Protein AF-A0A8T3LSP8-F1 (afdb_monomer_lite)

Secondary structure (DSSP, 8-state):
-EE-HHHHHHHHHHHHHHHHHTTPEESS----EE-TTS-EEEEEEEEPP--SSSS-EEEEEEEEEEEETTEEEEEEEEEEEEETTTTEEEEEEE--HHHHHHHHS-SEEEEEESSTT--SSS-EE-PPP-SHHHHHHHHHHHHHSS---GGGSPB--

pLDDT: mean 91.38, std 9.97, range [55.75, 98.56]

Radius of gyration: 15.94 Å; chains: 1; bounding box: 37×33×42 Å

Structure (mmCIF, N/CA/C/O backbone):
data_AF-A0A8T3LSP8-F1
#
_entry.id   AF-A0A8T3LSP8-F1
#
loop_
_atom_site.group_PDB
_atom_site.id
_atom_site.type_symbol
_atom_site.label_atom_id
_atom_site.label_alt_id
_atom_site.label_comp_id
_atom_site.label_asym_id
_atom_site.label_entity_id
_atom_site.label_seq_id
_atom_site.pdbx_PDB_ins_code
_atom_site.Cartn_x
_atom_site.Cartn_y
_atom_site.Cartn_z
_atom_site.occupancy
_atom_site.B_iso_or_equiv
_atom_site.auth_seq_id
_atom_site.auth_comp_id
_atom_site.auth_asym_id
_atom_site.auth_atom_id
_atom_site.pdbx_PDB_model_num
ATOM 1 N N . MET A 1 1 ? -4.747 -8.031 12.193 1.00 79.44 1 MET A N 1
ATOM 2 C CA . MET A 1 1 ? -4.148 -7.202 13.269 1.00 79.44 1 MET A CA 1
ATOM 3 C C . MET A 1 1 ? -5.227 -6.272 13.793 1.00 79.44 1 MET A C 1
ATOM 5 O O . MET A 1 1 ? -5.989 -5.777 12.973 1.00 79.44 1 MET A O 1
ATOM 9 N N . ARG A 1 2 ? -5.295 -6.034 15.108 1.00 92.38 2 ARG A N 1
ATOM 10 C CA . ARG A 1 2 ? -6.180 -5.013 15.687 1.00 92.38 2 ARG A CA 1
ATOM 11 C C . ARG A 1 2 ? -5.380 -3.844 16.234 1.00 92.38 2 ARG A C 1
ATOM 13 O O . ARG A 1 2 ? -4.278 -4.046 16.744 1.00 92.38 2 ARG A O 1
ATOM 20 N N . ALA A 1 3 ? -5.925 -2.641 16.109 1.00 96.38 3 ALA A N 1
ATOM 21 C CA . ALA A 1 3 ? -5.275 -1.420 16.556 1.00 96.38 3 ALA A CA 1
ATOM 22 C C . ALA A 1 3 ? -6.293 -0.382 17.035 1.00 96.38 3 ALA A C 1
ATOM 24 O O . ALA A 1 3 ? -7.386 -0.240 16.497 1.00 96.38 3 ALA A O 1
ATOM 25 N N . THR A 1 4 ? -5.914 0.397 18.037 1.00 97.56 4 THR A N 1
ATOM 26 C CA . THR A 1 4 ? -6.613 1.629 18.414 1.00 97.56 4 THR A CA 1
ATOM 27 C C . THR A 1 4 ? -6.297 2.747 17.419 1.00 97.56 4 THR A C 1
ATOM 29 O O . THR A 1 4 ? -5.237 2.755 16.791 1.00 97.56 4 THR A O 1
ATOM 32 N N . GLN A 1 5 ? -7.147 3.776 17.347 1.00 96.69 5 GLN A N 1
ATOM 33 C CA . GLN A 1 5 ? -6.878 4.955 16.511 1.00 96.69 5 GLN A CA 1
ATOM 34 C C . GLN A 1 5 ? -5.524 5.618 16.834 1.00 96.69 5 GLN A C 1
ATOM 36 O O . GLN A 1 5 ? -4.836 6.098 15.938 1.00 96.69 5 GLN A O 1
ATOM 41 N N . ALA A 1 6 ? -5.107 5.636 18.105 1.00 97.12 6 ALA A N 1
ATOM 42 C CA . ALA A 1 6 ? -3.813 6.196 18.498 1.00 97.12 6 ALA A CA 1
ATOM 43 C C . ALA A 1 6 ? -2.627 5.361 17.986 1.00 97.12 6 ALA A C 1
ATOM 45 O O . ALA A 1 6 ? -1.594 5.927 17.634 1.00 97.12 6 ALA A O 1
ATOM 46 N N . GLN A 1 7 ? -2.763 4.031 17.944 1.00 97.88 7 GLN A N 1
ATOM 47 C CA . GLN A 1 7 ? -1.767 3.153 17.324 1.00 97.88 7 GLN A CA 1
ATOM 48 C C . GLN A 1 7 ? -1.717 3.366 15.811 1.00 97.88 7 GLN A C 1
ATOM 50 O O . GLN A 1 7 ? -0.621 3.503 15.283 1.00 97.88 7 GLN A O 1
ATOM 55 N N . LEU A 1 8 ? -2.869 3.490 15.145 1.00 97.88 8 LEU A N 1
ATOM 56 C CA . LEU A 1 8 ? -2.926 3.753 13.704 1.00 97.88 8 LEU A CA 1
ATOM 57 C C . LEU A 1 8 ? -2.287 5.094 13.329 1.00 97.88 8 LEU A C 1
ATOM 59 O O . LEU A 1 8 ? -1.509 5.153 12.390 1.00 97.88 8 LEU A O 1
ATOM 63 N N . LYS A 1 9 ? -2.520 6.165 14.098 1.00 97.75 9 LYS A N 1
ATOM 64 C CA . LYS A 1 9 ? -1.853 7.456 13.847 1.00 97.75 9 LYS A CA 1
ATOM 65 C C . LYS A 1 9 ? -0.328 7.345 13.891 1.00 97.75 9 LYS A C 1
ATOM 67 O O . LYS A 1 9 ? 0.340 7.905 13.032 1.00 97.75 9 LYS A O 1
ATOM 72 N N . ARG A 1 10 ? 0.219 6.624 14.877 1.00 97.94 10 ARG A N 1
ATOM 73 C CA . ARG A 1 10 ? 1.670 6.378 14.955 1.00 97.94 10 ARG A CA 1
ATOM 74 C C . ARG A 1 10 ? 2.151 5.522 13.793 1.00 97.94 10 ARG A C 1
ATOM 76 O O . ARG A 1 10 ? 3.132 5.872 13.163 1.00 97.94 10 ARG A O 1
ATOM 83 N N . TYR A 1 11 ? 1.405 4.470 13.477 1.00 97.94 11 TYR A N 1
ATOM 84 C CA . TYR A 1 11 ? 1.704 3.572 12.373 1.00 97.94 11 TYR A CA 1
ATOM 85 C C . TYR A 1 11 ? 1.860 4.313 11.038 1.00 97.94 11 TYR A C 1
ATOM 87 O O . TYR A 1 11 ? 2.873 4.134 10.373 1.00 97.94 11 TYR A O 1
ATOM 95 N N . VAL A 1 12 ? 0.932 5.209 10.683 1.00 98.12 12 VAL A N 1
ATOM 96 C CA . VAL A 1 12 ? 1.032 5.998 9.439 1.00 98.12 12 VAL A CA 1
ATOM 97 C C . VAL A 1 12 ? 2.267 6.915 9.449 1.00 98.12 12 VAL A C 1
ATOM 99 O O . VAL A 1 12 ? 2.982 6.998 8.451 1.00 98.12 12 VAL A O 1
ATOM 102 N N . VAL A 1 13 ? 2.569 7.563 10.580 1.00 97.94 13 VAL A N 1
ATOM 103 C CA . VAL A 1 13 ? 3.776 8.401 10.722 1.00 97.94 13 VAL A CA 1
ATOM 104 C C . VAL A 1 13 ? 5.055 7.571 10.580 1.00 97.94 13 VAL A C 1
ATOM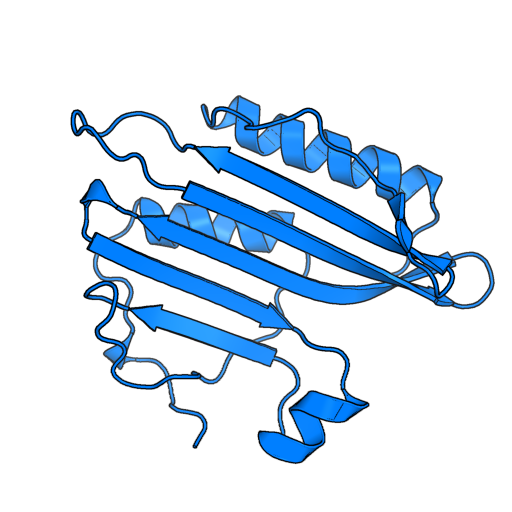 106 O O . VAL A 1 13 ? 5.993 7.999 9.905 1.00 97.94 13 VAL A O 1
ATOM 109 N N . ASP A 1 14 ? 5.099 6.381 11.172 1.00 98.25 14 ASP A N 1
ATOM 110 C CA . ASP A 1 14 ? 6.253 5.485 11.100 1.00 98.25 14 ASP A CA 1
ATOM 111 C C . ASP A 1 14 ? 6.469 4.957 9.665 1.00 98.25 14 ASP A C 1
ATOM 113 O O . ASP A 1 14 ? 7.610 4.885 9.201 1.00 98.25 14 ASP A O 1
ATOM 117 N N . LEU A 1 15 ? 5.393 4.656 8.924 1.00 98.25 15 LEU A N 1
ATOM 118 C CA . LEU A 1 15 ? 5.455 4.279 7.503 1.00 98.25 15 LEU A CA 1
ATOM 119 C C . LEU A 1 15 ? 6.021 5.412 6.638 1.00 98.25 15 LEU A C 1
ATOM 121 O O . LEU A 1 15 ? 6.948 5.190 5.858 1.00 98.25 15 LEU A O 1
ATOM 125 N N . ALA A 1 16 ? 5.510 6.633 6.810 1.00 97.94 16 ALA A N 1
ATOM 126 C CA . ALA A 1 16 ? 6.008 7.808 6.098 1.00 97.94 16 ALA A CA 1
ATOM 127 C C . ALA A 1 16 ? 7.485 8.084 6.425 1.00 97.94 16 ALA A C 1
ATOM 129 O O . ALA A 1 16 ? 8.295 8.319 5.530 1.00 97.94 16 ALA A O 1
ATOM 130 N N . THR A 1 17 ? 7.861 7.965 7.702 1.00 97.75 17 THR A N 1
ATOM 131 C CA . THR A 1 17 ? 9.250 8.112 8.162 1.00 97.75 17 THR A CA 1
ATOM 132 C C . THR A 1 17 ? 10.164 7.066 7.525 1.00 97.75 17 THR A C 1
ATOM 134 O O . THR A 1 17 ? 11.291 7.382 7.136 1.00 97.75 17 THR A O 1
ATOM 137 N N . ARG A 1 18 ? 9.691 5.821 7.384 1.00 97.25 18 ARG A N 1
ATOM 138 C CA . ARG A 1 18 ? 10.434 4.747 6.714 1.00 97.25 18 ARG A CA 1
ATOM 139 C C . ARG A 1 18 ? 10.687 5.078 5.246 1.00 97.25 18 ARG A C 1
ATOM 141 O O . ARG A 1 18 ? 11.838 5.006 4.826 1.00 97.25 18 ARG A O 1
ATOM 148 N N . LEU A 1 19 ? 9.650 5.457 4.496 1.00 96.50 19 LEU A N 1
ATOM 149 C CA . LEU A 1 19 ? 9.775 5.839 3.083 1.00 96.50 19 LEU A CA 1
ATOM 150 C C . LEU A 1 19 ? 10.741 7.017 2.907 1.00 96.50 19 LEU A C 1
ATOM 152 O O . LEU A 1 19 ? 11.659 6.947 2.092 1.00 96.50 19 LEU A O 1
ATOM 156 N N . TRP A 1 20 ? 10.614 8.044 3.747 1.00 95.31 20 TRP A N 1
ATOM 157 C CA . TRP A 1 20 ? 11.534 9.180 3.749 1.00 95.31 20 TRP A CA 1
ATOM 158 C C . TRP A 1 20 ? 12.985 8.766 4.043 1.00 95.31 20 TRP A C 1
ATOM 160 O O . TRP A 1 20 ? 13.912 9.193 3.359 1.00 95.31 20 TRP A O 1
ATOM 170 N N . THR A 1 21 ? 13.200 7.864 5.006 1.00 95.56 21 THR A N 1
ATOM 171 C CA . THR A 1 21 ? 14.538 7.330 5.333 1.00 95.56 21 THR A CA 1
ATOM 172 C C . THR A 1 21 ? 15.140 6.526 4.174 1.00 95.56 21 THR A C 1
ATOM 174 O O . THR A 1 21 ? 16.360 6.474 4.024 1.00 95.56 21 THR A O 1
ATOM 177 N N . MET A 1 22 ? 14.302 5.921 3.328 1.00 93.38 22 MET A N 1
ATOM 178 C CA . MET A 1 22 ? 14.714 5.246 2.091 1.00 93.38 22 MET A CA 1
ATOM 179 C C . MET A 1 22 ? 15.019 6.226 0.942 1.00 93.38 22 MET A C 1
ATOM 181 O O . MET A 1 22 ? 15.398 5.791 -0.143 1.00 93.38 22 MET A O 1
ATOM 185 N N . GLY A 1 23 ? 14.882 7.535 1.171 1.00 93.25 23 GLY A N 1
ATOM 186 C CA . GLY A 1 23 ? 15.119 8.580 0.178 1.00 93.25 23 GLY A CA 1
ATOM 187 C C . GLY A 1 23 ? 13.924 8.861 -0.730 1.00 93.25 23 GLY A C 1
ATOM 188 O O . GLY A 1 23 ? 14.098 9.547 -1.735 1.00 93.25 23 GLY A O 1
ATOM 189 N N . ALA A 1 24 ? 12.738 8.332 -0.409 1.00 94.44 24 ALA A N 1
ATOM 190 C CA . ALA A 1 24 ? 11.519 8.667 -1.130 1.00 94.44 24 ALA A CA 1
ATOM 191 C C . ALA A 1 24 ? 11.062 10.094 -0.791 1.00 94.44 24 ALA A C 1
ATOM 193 O O . ALA A 1 24 ? 11.174 10.548 0.351 1.00 94.44 24 ALA A O 1
ATOM 194 N N . ASP A 1 25 ? 10.529 10.779 -1.793 1.00 94.94 25 ASP A N 1
ATOM 195 C CA . ASP A 1 25 ? 9.927 12.100 -1.675 1.00 94.94 25 ASP A CA 1
ATOM 196 C C . ASP A 1 25 ? 8.416 11.931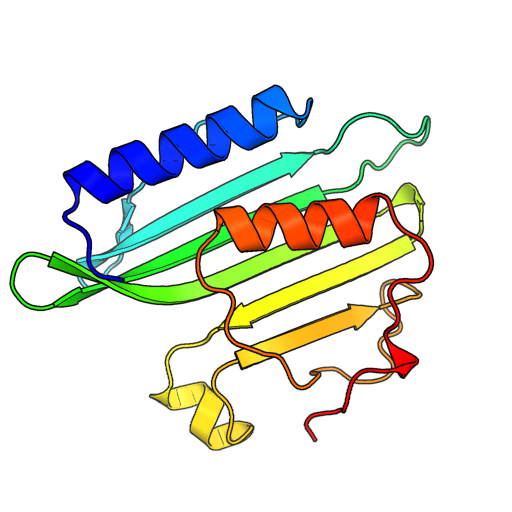 -1.515 1.00 94.94 25 ASP A C 1
ATOM 198 O O . ASP A 1 25 ? 7.772 11.349 -2.387 1.00 94.94 25 ASP A O 1
ATOM 202 N N . LEU A 1 26 ? 7.866 12.349 -0.375 1.00 95.62 26 LEU A N 1
ATOM 203 C CA . LEU A 1 26 ? 6.442 12.186 -0.081 1.00 95.62 26 LEU A CA 1
ATOM 204 C C . LEU A 1 26 ? 5.645 13.287 -0.782 1.00 95.62 26 LEU A C 1
ATOM 206 O O . LEU A 1 26 ? 5.946 14.467 -0.610 1.00 95.62 26 LEU A O 1
ATOM 210 N N . ASP A 1 27 ? 4.580 12.914 -1.487 1.00 93.31 27 ASP A N 1
ATOM 211 C CA . ASP A 1 27 ? 3.752 13.878 -2.223 1.00 93.31 27 ASP A CA 1
ATOM 212 C C . ASP A 1 27 ? 2.988 14.825 -1.280 1.00 93.31 27 ASP A C 1
ATOM 214 O O . ASP A 1 27 ? 2.677 15.967 -1.629 1.00 93.31 27 ASP A O 1
ATOM 218 N N . ALA A 1 28 ? 2.671 14.349 -0.073 1.00 93.44 28 ALA A N 1
ATOM 219 C CA . ALA A 1 28 ? 1.966 15.098 0.956 1.00 93.44 28 ALA A CA 1
ATOM 220 C C . ALA A 1 28 ? 2.304 14.586 2.363 1.00 93.44 28 ALA A C 1
ATOM 222 O O . ALA A 1 28 ? 2.846 13.493 2.548 1.00 93.44 28 ALA A O 1
ATOM 223 N N . GLU A 1 29 ? 1.934 15.372 3.376 1.00 93.06 29 GLU A N 1
ATOM 224 C CA . GLU A 1 29 ? 1.991 14.913 4.762 1.00 93.06 29 GLU A CA 1
ATOM 225 C C . GLU A 1 29 ? 1.037 13.723 4.982 1.00 93.06 29 GLU A C 1
ATOM 227 O O . GLU A 1 29 ? -0.120 13.771 4.548 1.00 93.06 29 GLU A O 1
ATOM 232 N N . PRO A 1 30 ? 1.482 12.666 5.686 1.00 92.62 30 PRO A N 1
ATOM 233 C CA . PRO A 1 30 ? 0.644 11.510 5.968 1.00 92.62 30 PRO A CA 1
ATOM 234 C C . PRO A 1 30 ? -0.549 11.886 6.849 1.00 92.62 30 PRO A C 1
ATOM 236 O O . PRO A 1 30 ? -0.399 12.535 7.887 1.00 92.62 30 PRO A O 1
ATOM 239 N N . TYR A 1 31 ? -1.733 11.392 6.496 1.00 92.75 31 TYR A N 1
ATOM 240 C CA . TYR A 1 31 ? -2.951 11.611 7.269 1.00 92.75 31 TYR A CA 1
ATOM 241 C C . TYR A 1 31 ? -3.726 10.312 7.486 1.00 92.75 31 TYR A C 1
ATOM 243 O O . TYR A 1 31 ? -3.657 9.378 6.697 1.00 92.75 31 TYR A O 1
ATOM 251 N N . LEU A 1 32 ? -4.490 10.269 8.578 1.00 97.06 32 LEU A N 1
ATOM 252 C CA . LEU A 1 32 ? -5.434 9.198 8.885 1.00 97.06 32 LEU A CA 1
ATOM 253 C C . LEU A 1 32 ? -6.803 9.835 9.101 1.00 97.06 32 LEU A C 1
ATOM 255 O O . LEU A 1 32 ? -6.991 10.574 10.075 1.00 97.06 32 LEU A O 1
ATOM 259 N N . VAL A 1 33 ? -7.745 9.554 8.209 1.00 96.69 33 VAL A N 1
ATOM 260 C CA . VAL A 1 33 ? -9.072 10.182 8.205 1.00 96.69 33 VAL A CA 1
ATOM 261 C C . VAL A 1 33 ? -10.175 9.137 8.338 1.00 96.69 33 VAL A C 1
ATOM 263 O O . VAL A 1 33 ? -10.007 8.007 7.883 1.00 96.69 33 VAL A O 1
ATOM 266 N N . PRO A 1 34 ? -11.298 9.473 8.991 1.00 96.62 34 PRO A N 1
ATOM 267 C CA . PRO A 1 34 ? -12.482 8.635 8.947 1.00 96.62 34 PRO A CA 1
ATOM 268 C C . PRO A 1 34 ? -13.158 8.736 7.577 1.00 96.62 34 PRO A C 1
ATOM 270 O O . PRO A 1 34 ? -13.209 9.814 6.984 1.00 96.62 34 PRO A O 1
ATOM 273 N N . ASP A 1 35 ? -13.719 7.631 7.107 1.00 93.56 35 ASP A N 1
ATOM 274 C CA . ASP A 1 35 ? -14.620 7.610 5.961 1.00 93.56 35 ASP A CA 1
ATOM 275 C C . ASP A 1 35 ? -16.093 7.765 6.395 1.00 93.56 35 ASP A C 1
ATOM 277 O O . ASP A 1 35 ? -16.415 7.873 7.582 1.00 93.56 35 ASP A O 1
ATOM 281 N N . GLU A 1 36 ? -17.017 7.736 5.430 1.00 90.25 36 GLU A N 1
ATOM 282 C CA . GLU A 1 36 ? -18.462 7.867 5.680 1.00 90.25 36 GLU A CA 1
ATOM 283 C C . GLU A 1 36 ? -19.050 6.752 6.564 1.00 90.25 36 GLU A C 1
ATOM 285 O O . GLU A 1 36 ? -20.112 6.926 7.164 1.00 90.25 36 GLU A O 1
ATOM 290 N N . ARG A 1 37 ? -18.375 5.602 6.658 1.00 87.62 37 ARG A N 1
ATOM 291 C CA . ARG A 1 37 ? -18.800 4.431 7.438 1.00 87.62 37 ARG A CA 1
ATOM 292 C C . ARG A 1 37 ? -18.079 4.329 8.785 1.00 87.62 37 ARG A C 1
ATOM 294 O O . ARG A 1 37 ? -18.284 3.359 9.512 1.00 87.62 37 ARG A O 1
ATOM 301 N N . GLY A 1 38 ? -17.253 5.318 9.131 1.00 92.56 38 GLY A N 1
ATOM 302 C CA . GLY A 1 38 ? -16.472 5.351 10.366 1.00 92.56 38 GLY A CA 1
ATOM 303 C C . GLY A 1 38 ? -15.239 4.443 10.365 1.00 92.56 38 GLY A C 1
ATOM 304 O O . GLY A 1 38 ? -14.583 4.329 11.402 1.00 92.56 38 GLY A O 1
ATOM 305 N N . ALA A 1 39 ? -14.904 3.816 9.234 1.00 95.50 39 ALA A N 1
ATOM 306 C CA . ALA A 1 39 ? -13.607 3.182 9.046 1.00 95.50 39 ALA A CA 1
ATOM 307 C C . ALA A 1 39 ? -12.522 4.261 8.981 1.00 95.50 39 ALA A C 1
ATOM 309 O O . ALA A 1 39 ? -12.777 5.392 8.573 1.00 95.50 39 ALA A O 1
ATOM 310 N N . LEU A 1 40 ? -11.302 3.920 9.381 1.00 97.75 40 LEU A N 1
ATOM 311 C CA . LEU A 1 40 ? -10.152 4.805 9.243 1.00 97.75 40 LEU A CA 1
ATOM 312 C C . LEU A 1 40 ? -9.369 4.429 7.989 1.00 97.75 40 LEU A C 1
ATOM 314 O O . LEU A 1 40 ? -9.075 3.254 7.773 1.00 97.75 40 LEU A O 1
ATOM 318 N N . VAL A 1 41 ? -9.028 5.428 7.183 1.00 97.62 41 VAL A N 1
ATOM 319 C CA . VAL A 1 41 ? -8.289 5.265 5.930 1.00 97.62 41 VAL A CA 1
ATOM 320 C C . VAL A 1 41 ? -7.066 6.170 5.903 1.00 97.62 41 VAL A C 1
ATOM 322 O O . VAL A 1 41 ? -7.079 7.276 6.457 1.00 97.62 41 VAL A O 1
ATOM 325 N N . PHE A 1 42 ? -6.010 5.691 5.258 1.00 97.94 42 PHE A N 1
ATOM 326 C CA . PHE A 1 42 ? -4.855 6.500 4.893 1.00 97.94 42 PHE A CA 1
ATOM 327 C C . PHE A 1 42 ? -4.371 6.115 3.498 1.00 97.94 42 PHE A C 1
ATOM 329 O O . PHE A 1 42 ? -4.573 4.984 3.055 1.00 97.94 42 PHE A O 1
ATOM 336 N N . GLU A 1 43 ? -3.684 7.052 2.858 1.00 97.88 43 GLU A N 1
ATOM 337 C CA . GLU A 1 43 ? -2.890 6.827 1.658 1.00 97.88 43 GLU A CA 1
ATOM 338 C C . GLU A 1 43 ? -1.583 7.612 1.798 1.00 97.88 43 GLU A C 1
ATOM 340 O O . GLU A 1 43 ? -1.586 8.773 2.215 1.00 97.88 43 GLU A O 1
ATOM 345 N N . ILE A 1 44 ? -0.466 6.958 1.496 1.00 98.25 44 ILE A N 1
ATOM 346 C CA . ILE A 1 44 ? 0.851 7.578 1.396 1.00 98.25 44 ILE A CA 1
ATOM 347 C C . ILE A 1 44 ? 1.344 7.345 -0.024 1.00 98.25 44 ILE A C 1
ATOM 349 O O . ILE A 1 44 ? 1.607 6.203 -0.398 1.00 98.25 44 ILE A O 1
ATOM 353 N N . THR A 1 45 ? 1.517 8.431 -0.771 1.00 97.44 45 THR A N 1
ATOM 354 C CA . THR A 1 45 ? 2.117 8.409 -2.106 1.00 97.44 45 THR A CA 1
ATOM 355 C C . THR A 1 45 ? 3.496 9.040 -2.048 1.00 97.44 45 THR A C 1
ATOM 357 O O . THR A 1 45 ? 3.700 10.058 -1.377 1.00 97.44 45 THR A O 1
ATOM 360 N N . ALA A 1 46 ? 4.459 8.402 -2.704 1.00 96.31 46 ALA A N 1
ATOM 361 C CA . ALA A 1 46 ? 5.836 8.850 -2.714 1.00 96.31 46 ALA A CA 1
ATOM 362 C C . ALA A 1 46 ? 6.518 8.565 -4.052 1.00 96.31 46 ALA A C 1
ATOM 364 O O . ALA A 1 46 ? 6.351 7.498 -4.647 1.00 96.31 46 ALA A O 1
ATOM 365 N N . SER A 1 47 ? 7.366 9.493 -4.478 1.00 95.19 47 SER A N 1
ATOM 366 C CA . SER A 1 47 ? 8.298 9.296 -5.582 1.00 95.19 47 SER A CA 1
ATOM 367 C C . SER A 1 47 ? 9.611 8.708 -5.063 1.00 95.19 47 SER A C 1
ATOM 369 O O . SER A 1 47 ? 10.247 9.274 -4.175 1.00 95.19 47 SER A O 1
ATOM 371 N N . LEU A 1 48 ? 10.056 7.584 -5.621 1.00 93.56 48 LEU A N 1
ATOM 372 C CA . LEU A 1 48 ? 11.328 6.954 -5.262 1.00 93.56 48 LEU A CA 1
ATOM 373 C C . LEU A 1 48 ? 12.521 7.712 -5.880 1.00 93.56 48 LEU A C 1
ATOM 375 O O . LEU A 1 48 ? 12.365 8.370 -6.917 1.00 93.56 48 LEU A O 1
ATOM 379 N N . PRO A 1 49 ? 13.710 7.656 -5.246 1.00 87.69 49 PRO A N 1
ATOM 380 C CA . PRO A 1 49 ? 14.854 8.444 -5.678 1.00 87.69 49 PRO A CA 1
ATOM 381 C C . PRO A 1 49 ? 15.390 8.043 -7.063 1.00 87.69 49 PRO A C 1
ATOM 383 O O . PRO A 1 49 ? 15.162 6.950 -7.572 1.00 87.69 49 PRO A O 1
ATOM 386 N N . ASP A 1 50 ? 16.102 9.009 -7.638 1.00 68.69 50 ASP A N 1
ATOM 387 C CA . ASP A 1 50 ? 16.517 9.188 -9.031 1.00 68.69 50 ASP A CA 1
ATOM 388 C C . ASP A 1 50 ? 16.985 7.946 -9.824 1.00 68.69 50 ASP A C 1
ATOM 390 O O . ASP A 1 50 ? 17.771 7.124 -9.353 1.00 68.69 50 ASP A O 1
ATOM 394 N N . SER A 1 51 ? 16.588 7.907 -11.100 1.00 60.50 51 SER A N 1
ATOM 395 C CA . SER A 1 51 ? 17.171 7.068 -12.161 1.00 60.50 51 SER A CA 1
ATOM 396 C C . SER A 1 51 ? 17.689 7.890 -13.358 1.00 60.50 51 SER A C 1
ATOM 398 O O . SER A 1 51 ? 18.077 7.314 -14.373 1.00 60.50 51 SER A O 1
ATOM 400 N N . GLY A 1 52 ? 17.698 9.227 -13.271 1.00 58.59 52 GLY A N 1
ATOM 401 C CA . GLY A 1 52 ? 18.189 10.139 -14.310 1.00 58.59 52 GLY A CA 1
ATOM 402 C C . GLY A 1 52 ? 17.224 10.387 -15.478 1.00 58.59 52 GLY A C 1
ATOM 403 O O . GLY A 1 52 ? 17.648 10.891 -16.517 1.00 58.59 52 GLY A O 1
ATOM 404 N N . VAL A 1 53 ? 15.943 10.031 -15.338 1.00 62.75 53 VAL A N 1
ATOM 405 C CA . VAL A 1 53 ? 14.884 10.169 -16.363 1.00 62.75 53 VAL A CA 1
ATOM 406 C C . VAL A 1 53 ? 13.734 11.051 -15.852 1.00 62.75 53 VAL A C 1
ATOM 408 O O . VAL A 1 53 ? 13.597 11.214 -14.641 1.00 62.75 53 VAL A O 1
ATOM 411 N N . PRO A 1 54 ? 12.926 11.650 -16.753 1.00 69.50 54 PRO A N 1
ATOM 412 C CA . PRO A 1 54 ? 11.922 12.646 -16.372 1.00 69.50 54 PRO A CA 1
ATOM 413 C C . PRO A 1 54 ? 10.805 12.103 -15.470 1.00 69.50 54 PRO A C 1
ATOM 415 O O . PRO A 1 54 ? 10.344 12.841 -14.603 1.00 69.50 54 PRO A O 1
ATOM 418 N N . ASP A 1 55 ? 10.427 10.829 -15.615 1.00 82.38 55 ASP A N 1
ATOM 419 C CA . ASP A 1 55 ? 9.386 10.202 -14.796 1.00 82.38 55 ASP A CA 1
ATOM 420 C C . ASP A 1 55 ? 10.020 9.256 -13.768 1.00 82.38 55 ASP A C 1
ATOM 422 O O . ASP A 1 55 ? 10.748 8.330 -14.130 1.00 82.38 55 ASP A O 1
ATOM 426 N N . ARG A 1 56 ? 9.757 9.495 -12.478 1.00 90.00 56 ARG A N 1
ATOM 427 C CA . ARG A 1 56 ? 10.277 8.688 -11.360 1.00 90.00 56 ARG A CA 1
ATOM 428 C C . ARG A 1 56 ? 9.416 7.454 -11.123 1.00 90.00 56 ARG A C 1
ATOM 430 O O . ARG A 1 56 ? 8.256 7.418 -11.513 1.00 90.00 56 ARG A O 1
ATOM 437 N N . ALA A 1 57 ? 9.968 6.455 -10.440 1.00 94.12 57 ALA A N 1
ATOM 438 C CA . ALA A 1 57 ? 9.142 5.383 -9.903 1.00 94.12 57 ALA A CA 1
ATOM 439 C C . ALA A 1 57 ? 8.239 5.931 -8.784 1.00 94.12 57 ALA A C 1
ATOM 441 O O . ALA A 1 57 ? 8.707 6.669 -7.918 1.00 94.12 57 ALA A O 1
ATOM 442 N N . LEU A 1 58 ? 6.961 5.570 -8.816 1.00 95.75 58 LEU A N 1
ATOM 443 C CA . LEU A 1 58 ? 5.940 6.005 -7.868 1.00 95.75 58 LEU A CA 1
ATOM 444 C C . LEU A 1 58 ? 5.494 4.826 -7.017 1.00 95.75 58 LEU A C 1
ATOM 446 O O . LEU A 1 58 ? 5.288 3.725 -7.530 1.00 95.75 58 LEU A O 1
ATOM 450 N N . LEU A 1 59 ? 5.316 5.078 -5.728 1.00 96.69 59 LEU A N 1
ATOM 451 C CA . LEU A 1 59 ? 4.838 4.114 -4.755 1.00 96.69 59 LEU A CA 1
ATOM 452 C C . LEU A 1 59 ? 3.598 4.681 -4.057 1.00 96.69 59 LEU A C 1
ATOM 454 O O . LEU A 1 59 ? 3.643 5.809 -3.575 1.00 96.69 59 LEU A O 1
ATOM 458 N N . SER A 1 60 ? 2.517 3.902 -3.975 1.00 98.06 60 SER A N 1
ATOM 459 C CA . SER A 1 60 ? 1.349 4.208 -3.136 1.00 98.06 60 SER A CA 1
ATOM 460 C C . SER A 1 60 ? 1.119 3.092 -2.117 1.00 98.06 60 SER A C 1
ATOM 462 O O . SER A 1 60 ? 1.192 1.904 -2.438 1.00 98.06 60 SER A O 1
ATOM 464 N N . VAL A 1 61 ? 0.872 3.481 -0.868 1.00 98.38 61 VAL A N 1
ATOM 465 C CA . VAL A 1 61 ? 0.495 2.598 0.236 1.00 98.38 61 VAL A CA 1
ATOM 466 C C . VAL A 1 61 ? -0.804 3.108 0.823 1.00 98.38 61 VAL A C 1
ATOM 468 O O . VAL A 1 61 ? -0.823 4.163 1.457 1.00 98.38 61 VAL A O 1
ATOM 471 N N . SER A 1 62 ? -1.871 2.336 0.685 1.00 98.06 62 SER A N 1
ATOM 472 C CA . SER A 1 62 ? -3.159 2.665 1.283 1.00 98.06 62 SER A CA 1
ATOM 473 C C . SER A 1 62 ? -3.735 1.489 2.053 1.00 98.06 62 SER A C 1
ATOM 475 O O . SER A 1 62 ? -3.511 0.322 1.721 1.00 98.06 62 SER A O 1
ATOM 477 N N . GLU A 1 63 ? -4.479 1.803 3.109 1.00 97.62 63 GLU A N 1
ATOM 478 C CA . GLU A 1 63 ? -5.210 0.807 3.882 1.00 97.62 63 GLU A CA 1
ATOM 479 C C . GLU A 1 63 ? -6.540 1.354 4.388 1.00 97.62 63 GLU A C 1
ATOM 481 O O . GLU A 1 63 ? -6.692 2.545 4.677 1.00 97.62 63 GLU A O 1
ATOM 486 N N . ARG A 1 64 ? -7.482 0.429 4.584 1.00 96.44 64 ARG A N 1
ATOM 487 C CA . ARG A 1 64 ? -8.769 0.666 5.232 1.00 96.44 64 ARG A CA 1
ATOM 488 C C . ARG A 1 64 ? -8.891 -0.186 6.487 1.00 96.44 64 ARG A C 1
ATOM 490 O O . ARG A 1 64 ? -8.690 -1.401 6.456 1.00 96.44 64 ARG A O 1
ATOM 497 N N . TRP A 1 65 ? -9.281 0.457 7.579 1.00 96.75 65 TRP A N 1
ATOM 498 C CA . TRP A 1 65 ? -9.408 -0.143 8.899 1.00 96.75 65 TRP A CA 1
ATOM 499 C C . TRP A 1 65 ? -10.837 0.008 9.420 1.00 96.75 65 TRP A C 1
ATOM 501 O O . TRP A 1 65 ? -11.245 1.093 9.837 1.00 96.75 65 TRP A O 1
ATOM 511 N N . SER A 1 66 ? -11.602 -1.080 9.403 1.00 94.81 66 SER A N 1
ATOM 512 C CA . SER A 1 66 ? -12.995 -1.115 9.854 1.00 94.81 66 SER A CA 1
ATOM 513 C C . SER A 1 66 ? -13.103 -1.248 11.372 1.00 94.81 66 SER A C 1
ATOM 515 O O . SER A 1 66 ? -12.254 -1.851 12.029 1.00 94.81 66 SER A O 1
ATOM 517 N N . VAL A 1 67 ? -14.167 -0.682 11.943 1.00 94.56 67 VAL A N 1
ATOM 518 C CA . VAL A 1 67 ? -14.419 -0.697 13.390 1.00 94.56 67 VAL A CA 1
ATOM 519 C C . VAL A 1 67 ? -14.771 -2.108 13.863 1.00 94.56 67 VAL A C 1
ATOM 521 O O . VAL A 1 67 ? -15.704 -2.727 13.358 1.00 94.56 67 VAL A O 1
ATOM 524 N N . VAL A 1 68 ? -14.087 -2.580 14.907 1.00 92.88 68 VAL A N 1
ATOM 525 C CA . VAL A 1 68 ? -14.393 -3.832 15.609 1.00 92.88 68 VAL A CA 1
ATOM 526 C C . VAL A 1 68 ? -14.408 -3.573 17.117 1.00 92.88 68 VAL A C 1
ATOM 528 O O . VAL A 1 68 ? -13.383 -3.565 17.803 1.00 92.88 68 VAL A O 1
ATOM 531 N N . GLY A 1 69 ? -15.604 -3.340 17.662 1.00 92.06 69 GLY A N 1
ATOM 532 C CA . GLY A 1 69 ? -15.781 -2.972 19.067 1.00 92.06 69 GLY A CA 1
ATOM 533 C C . GLY A 1 69 ? -15.222 -1.577 19.364 1.00 92.06 69 GLY A C 1
ATOM 534 O O . GLY A 1 69 ? -15.821 -0.579 18.980 1.00 92.06 69 GLY A O 1
ATOM 535 N N . ARG A 1 70 ? -14.098 -1.504 20.089 1.00 92.94 70 ARG A N 1
ATOM 536 C CA . ARG A 1 70 ? -13.380 -0.244 20.397 1.00 92.94 70 ARG A CA 1
ATOM 537 C C . ARG A 1 70 ? -12.064 -0.097 19.632 1.00 92.94 70 ARG A C 1
ATOM 539 O O . ARG A 1 70 ? -11.337 0.873 19.836 1.00 92.94 70 ARG A O 1
ATOM 546 N N . GLU A 1 71 ? -11.741 -1.085 18.815 1.00 96.94 71 GLU A N 1
ATOM 547 C CA . GLU A 1 71 ? -10.526 -1.142 18.019 1.00 96.94 71 GLU A CA 1
ATOM 548 C C . GLU A 1 71 ? -10.898 -1.132 16.540 1.00 96.94 71 GLU A C 1
ATOM 550 O O . GLU A 1 71 ? -12.072 -1.066 16.170 1.00 96.94 71 GLU A O 1
ATOM 555 N N . PHE A 1 72 ? -9.879 -1.197 15.703 1.00 96.56 72 PHE A N 1
ATOM 556 C CA . PHE A 1 72 ? -9.999 -1.284 14.267 1.00 96.56 72 PHE A CA 1
ATOM 557 C C . PHE A 1 72 ? -9.237 -2.502 13.765 1.00 96.56 72 PHE A C 1
ATOM 559 O O . PHE A 1 72 ? -8.191 -2.856 14.311 1.00 96.56 72 PHE A O 1
ATOM 566 N N . GLU A 1 73 ? -9.749 -3.120 12.712 1.00 95.06 73 GLU A N 1
ATOM 567 C CA . GLU A 1 73 ? -9.125 -4.234 12.012 1.00 95.06 73 GLU A CA 1
ATOM 568 C C . GLU A 1 73 ? -8.979 -3.868 10.539 1.00 95.06 73 GLU A C 1
ATOM 570 O O . GLU A 1 73 ? -9.893 -3.300 9.940 1.00 95.06 73 GLU A O 1
ATOM 575 N N . ARG A 1 74 ? -7.811 -4.148 9.964 1.00 94.56 74 ARG A N 1
ATOM 576 C CA . ARG A 1 74 ? -7.554 -3.855 8.557 1.00 94.56 74 ARG A CA 1
ATOM 577 C C . ARG A 1 74 ? -8.384 -4.783 7.679 1.00 94.56 74 ARG A C 1
ATOM 579 O O . ARG A 1 74 ? -8.219 -5.999 7.772 1.00 94.56 74 ARG A O 1
ATOM 586 N N . THR A 1 75 ? -9.221 -4.208 6.825 1.00 92.62 75 THR A N 1
ATOM 587 C CA . THR A 1 75 ? -10.094 -4.951 5.904 1.00 92.62 75 THR A CA 1
ATOM 588 C C . THR A 1 75 ? -9.680 -4.804 4.449 1.00 92.62 75 THR A C 1
ATOM 590 O O . THR A 1 75 ? -9.976 -5.691 3.662 1.00 92.62 75 THR A O 1
ATOM 593 N N . GLU A 1 76 ? -8.971 -3.730 4.093 1.00 94.69 76 GLU A N 1
ATOM 594 C CA . GLU A 1 76 ? -8.464 -3.525 2.732 1.00 94.69 76 GLU A CA 1
ATOM 595 C C . GLU A 1 76 ? -7.048 -2.960 2.764 1.00 94.69 76 GLU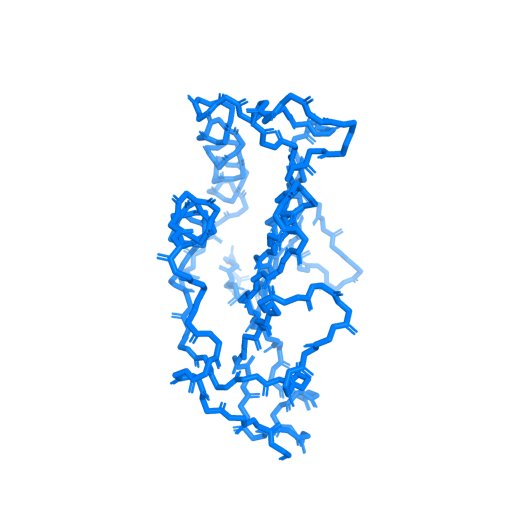 A C 1
ATOM 597 O O . GLU A 1 76 ? -6.673 -2.239 3.698 1.00 94.69 76 GLU A O 1
ATOM 602 N N . TYR A 1 77 ? -6.276 -3.272 1.729 1.00 96.69 77 TYR A N 1
ATOM 603 C CA . TYR A 1 77 ? -5.029 -2.583 1.429 1.00 96.69 77 TYR A CA 1
ATOM 604 C C . TYR A 1 77 ? -4.776 -2.555 -0.074 1.00 96.69 77 TYR A C 1
ATOM 606 O O . TYR A 1 77 ? -5.151 -3.484 -0.790 1.00 96.69 77 TYR A O 1
ATOM 614 N N . ALA A 1 78 ? -4.079 -1.518 -0.526 1.00 98.00 78 ALA A N 1
ATOM 615 C CA . ALA A 1 78 ? -3.475 -1.473 -1.846 1.00 98.00 78 ALA A CA 1
ATOM 616 C C . ALA A 1 78 ? -2.051 -0.930 -1.729 1.00 98.00 78 ALA A C 1
ATOM 618 O O . ALA A 1 78 ? -1.828 0.174 -1.222 1.00 98.00 78 ALA A O 1
ATOM 619 N N . TYR A 1 79 ? -1.092 -1.751 -2.150 1.00 98.56 79 TYR A N 1
ATOM 620 C CA . TYR A 1 79 ? 0.320 -1.401 -2.216 1.00 98.56 79 TYR A CA 1
ATOM 621 C C . TYR A 1 79 ? 0.748 -1.467 -3.675 1.00 98.56 79 TYR A C 1
ATOM 623 O O . TYR A 1 79 ? 0.822 -2.561 -4.236 1.00 98.56 79 TYR A O 1
ATOM 631 N N . ASP A 1 80 ? 1.037 -0.321 -4.279 1.00 98.50 80 ASP A N 1
ATOM 632 C CA . ASP A 1 80 ? 1.287 -0.193 -5.712 1.00 98.50 80 ASP A CA 1
ATOM 633 C C . ASP A 1 80 ? 2.655 0.435 -5.975 1.00 98.50 80 ASP A C 1
ATOM 635 O O . ASP A 1 80 ? 3.034 1.428 -5.358 1.00 98.50 80 ASP A O 1
ATOM 639 N N . LEU A 1 81 ? 3.372 -0.132 -6.942 1.00 97.88 81 LEU A N 1
ATOM 640 C CA . LEU A 1 81 ? 4.579 0.417 -7.544 1.00 97.88 81 LEU A CA 1
ATOM 641 C C . LEU A 1 81 ? 4.350 0.584 -9.045 1.00 97.88 81 LEU A C 1
ATOM 643 O O . LEU A 1 81 ? 4.096 -0.397 -9.749 1.00 97.88 81 LEU A O 1
ATOM 647 N N . VAL A 1 82 ? 4.562 1.797 -9.545 1.00 96.94 82 VAL A N 1
ATOM 648 C CA . VAL A 1 82 ? 4.706 2.085 -10.976 1.00 96.94 82 VAL A CA 1
ATOM 649 C C . VAL A 1 82 ? 6.128 2.576 -11.219 1.00 96.94 82 VAL A C 1
ATOM 651 O O . VAL A 1 82 ? 6.482 3.701 -10.881 1.00 96.94 82 VAL A O 1
ATOM 654 N N . ASP A 1 83 ? 6.970 1.726 -11.801 1.00 95.12 83 ASP A N 1
ATOM 655 C CA . ASP A 1 83 ? 8.354 2.051 -12.147 1.00 95.12 83 ASP A CA 1
ATOM 656 C C . ASP A 1 83 ? 8.382 2.587 -13.582 1.00 95.12 83 ASP A C 1
ATOM 658 O O . ASP A 1 83 ? 8.591 1.842 -14.543 1.00 95.12 83 ASP A O 1
ATOM 662 N N . HIS A 1 84 ? 8.107 3.889 -13.727 1.00 93.12 84 HIS A N 1
ATOM 663 C CA . HIS A 1 84 ? 8.143 4.587 -15.014 1.00 93.12 84 HIS A CA 1
ATOM 664 C C . HIS A 1 84 ? 9.488 4.437 -15.752 1.00 93.12 84 HIS A C 1
ATOM 666 O O . HIS A 1 84 ? 9.450 4.109 -16.940 1.00 93.12 84 HIS A O 1
ATOM 672 N N . PRO A 1 85 ? 10.661 4.580 -15.096 1.00 92.06 85 PRO A N 1
ATOM 673 C CA . PRO A 1 85 ? 11.964 4.384 -15.737 1.00 92.06 85 PRO A CA 1
ATOM 674 C C . PRO A 1 85 ? 12.128 3.033 -16.433 1.00 92.06 85 PRO A C 1
ATOM 676 O O . PRO A 1 85 ? 12.657 2.969 -17.543 1.00 92.06 85 PRO A O 1
ATOM 679 N N . ARG A 1 86 ? 11.678 1.950 -15.789 1.00 92.06 86 ARG A N 1
ATOM 680 C CA . ARG A 1 86 ? 11.742 0.590 -16.351 1.00 92.06 86 ARG A CA 1
ATOM 681 C C . ARG A 1 86 ? 10.461 0.164 -17.055 1.00 92.06 86 ARG A C 1
ATOM 683 O O . ARG A 1 86 ? 10.377 -0.964 -17.529 1.00 92.06 86 ARG A O 1
ATOM 690 N N . HIS A 1 87 ? 9.488 1.065 -17.135 1.00 93.94 87 HIS A N 1
ATOM 691 C CA . HIS A 1 87 ? 8.200 0.866 -17.774 1.00 93.94 87 HIS A CA 1
ATOM 692 C C . HIS A 1 87 ? 7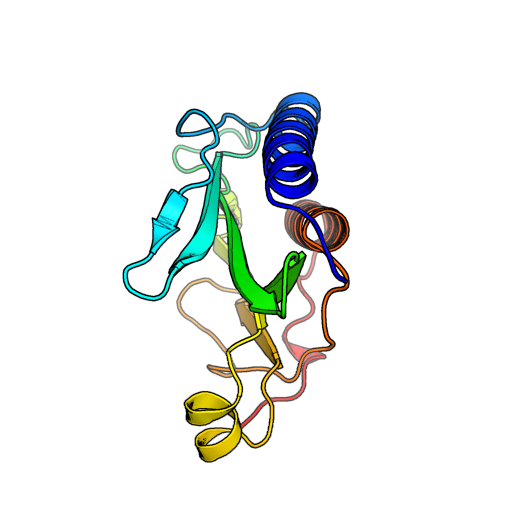.496 -0.417 -17.303 1.00 93.94 87 HIS A C 1
ATOM 694 O O . HIS A 1 87 ? 7.094 -1.244 -18.118 1.00 93.94 87 HIS A O 1
ATOM 700 N N . ARG A 1 88 ? 7.351 -0.586 -15.982 1.00 95.56 88 ARG A N 1
ATOM 701 C CA . ARG A 1 88 ? 6.786 -1.792 -15.348 1.00 95.56 88 ARG A CA 1
ATOM 702 C C . ARG A 1 88 ? 5.943 -1.460 -14.113 1.00 95.56 88 ARG A C 1
ATOM 704 O O . ARG A 1 88 ? 6.081 -0.375 -13.547 1.00 95.56 88 ARG A O 1
ATOM 711 N N . ARG A 1 89 ? 5.087 -2.386 -13.672 1.00 97.25 89 ARG A N 1
ATOM 712 C CA . ARG A 1 89 ? 4.222 -2.216 -12.488 1.00 97.25 89 ARG A CA 1
ATOM 713 C C . ARG A 1 89 ? 4.134 -3.488 -11.651 1.00 97.25 89 ARG A C 1
ATOM 715 O O . ARG A 1 89 ? 4.078 -4.594 -12.186 1.00 97.25 89 ARG A O 1
ATOM 722 N N . ARG A 1 90 ? 4.062 -3.315 -10.330 1.00 97.81 90 ARG A N 1
ATOM 723 C CA . ARG A 1 90 ? 3.779 -4.380 -9.361 1.00 97.81 90 ARG A CA 1
ATOM 724 C C . ARG A 1 90 ? 2.809 -3.868 -8.304 1.00 97.81 90 ARG A C 1
ATOM 726 O O . ARG A 1 90 ? 3.022 -2.778 -7.788 1.00 97.81 90 ARG A O 1
ATOM 733 N N . ALA A 1 91 ? 1.781 -4.638 -7.967 1.00 97.94 91 ALA A N 1
ATOM 734 C CA . ALA A 1 91 ? 0.856 -4.272 -6.900 1.00 97.94 91 ALA A CA 1
ATOM 735 C C . ALA A 1 91 ? 0.334 -5.477 -6.118 1.00 97.94 91 ALA A C 1
ATOM 737 O O . ALA A 1 91 ? 0.264 -6.581 -6.658 1.00 97.94 91 ALA A O 1
ATOM 738 N N . TYR A 1 92 ? -0.061 -5.234 -4.868 1.00 97.75 92 TYR A N 1
ATOM 739 C CA . TYR A 1 92 ? -0.616 -6.221 -3.941 1.00 97.75 92 TYR A CA 1
ATOM 740 C C . TYR A 1 92 ? -1.872 -5.660 -3.295 1.00 97.75 92 TYR A C 1
ATOM 742 O O . TYR A 1 92 ? -1.792 -4.669 -2.562 1.00 97.75 92 TYR A O 1
ATOM 750 N N . HIS A 1 93 ? -3.015 -6.295 -3.532 1.00 96.19 93 HIS A N 1
ATOM 751 C CA . HIS A 1 93 ? -4.317 -5.788 -3.112 1.00 96.19 93 HIS A CA 1
ATOM 752 C C . HIS A 1 93 ? -5.049 -6.799 -2.229 1.00 96.19 93 HIS A C 1
ATOM 754 O O . HIS A 1 93 ? -5.013 -8.007 -2.464 1.00 96.19 93 HIS A O 1
ATOM 760 N N . LEU A 1 94 ? -5.733 -6.286 -1.211 1.00 93.31 94 LEU A N 1
ATOM 761 C CA . LEU A 1 94 ? -6.760 -6.984 -0.445 1.00 93.31 94 LEU A CA 1
ATOM 762 C C . LEU A 1 94 ? -8.026 -6.143 -0.510 1.00 93.31 94 LEU A C 1
ATOM 764 O O . LEU A 1 94 ? -8.009 -4.973 -0.125 1.00 93.31 94 LEU A O 1
ATOM 768 N N . HIS A 1 95 ? -9.123 -6.766 -0.914 1.00 89.00 95 HIS A N 1
ATOM 769 C CA . HIS A 1 95 ? -10.446 -6.165 -0.910 1.00 89.00 95 HIS A CA 1
ATOM 770 C C . HIS A 1 95 ? -11.328 -6.756 0.182 1.00 89.00 95 HIS A C 1
ATOM 772 O O . HIS A 1 95 ? -11.199 -7.925 0.548 1.00 89.00 95 HIS A O 1
ATOM 778 N N . ASP A 1 96 ? -12.278 -5.949 0.650 1.00 76.69 96 ASP A N 1
ATOM 779 C CA . ASP A 1 96 ? -13.335 -6.412 1.534 1.00 76.69 96 ASP A CA 1
ATOM 780 C C . ASP A 1 96 ? -14.214 -7.433 0.787 1.00 76.69 96 ASP A C 1
ATOM 782 O O . ASP A 1 96 ? -14.538 -7.283 -0.400 1.00 76.69 96 ASP A O 1
ATOM 786 N N . ALA A 1 97 ? -14.541 -8.518 1.482 1.00 65.50 97 ALA A N 1
ATOM 787 C CA . ALA A 1 97 ? -14.880 -9.804 0.887 1.00 65.50 97 ALA A CA 1
ATOM 788 C C . ALA A 1 97 ? -16.182 -9.778 0.071 1.00 65.50 97 ALA A C 1
ATOM 790 O O . ALA A 1 97 ? -16.288 -10.485 -0.931 1.00 65.50 97 ALA A O 1
ATOM 791 N N . ASP A 1 98 ? -17.152 -8.942 0.447 1.00 65.00 98 ASP A N 1
ATOM 792 C CA . ASP A 1 98 ? -18.528 -9.034 -0.058 1.00 65.00 98 ASP A CA 1
ATOM 793 C C . ASP A 1 98 ? -18.653 -8.864 -1.580 1.00 65.00 98 ASP A C 1
ATOM 795 O O . ASP A 1 98 ? -19.518 -9.479 -2.204 1.00 65.00 98 ASP A O 1
ATOM 799 N N . ARG A 1 99 ? -17.796 -8.044 -2.203 1.00 55.75 99 ARG A N 1
ATOM 800 C CA . ARG A 1 99 ? -17.851 -7.796 -3.654 1.00 55.75 99 ARG A CA 1
ATOM 801 C C . ARG A 1 99 ? -16.811 -8.591 -4.438 1.00 55.75 99 ARG A C 1
ATOM 803 O O . ARG A 1 99 ? -17.116 -9.039 -5.539 1.00 55.75 99 ARG A O 1
ATOM 810 N N . PHE A 1 100 ? -15.595 -8.733 -3.913 1.00 63.09 100 PHE A N 1
ATOM 811 C CA . PHE A 1 100 ? -14.481 -9.300 -4.679 1.00 63.09 100 PHE A CA 1
ATOM 812 C C . PHE A 1 100 ? -14.478 -10.832 -4.648 1.00 63.09 100 PHE A C 1
ATOM 814 O O . PHE A 1 100 ? -14.306 -11.461 -5.689 1.00 63.09 100 PHE A O 1
ATOM 821 N N . VAL A 1 101 ? -14.805 -11.438 -3.499 1.00 65.56 101 VAL A N 1
ATOM 822 C CA . VAL A 1 101 ? -14.942 -12.902 -3.384 1.00 65.56 101 VAL A CA 1
ATOM 823 C C . VAL A 1 101 ? -16.067 -13.412 -4.282 1.00 65.56 101 VAL A C 1
ATOM 825 O O . VAL A 1 101 ? -15.931 -14.454 -4.907 1.00 65.56 101 VAL A O 1
ATOM 828 N N . ALA A 1 102 ? -17.153 -12.650 -4.425 1.00 60.62 102 ALA A N 1
ATOM 829 C CA . ALA A 1 102 ? -18.258 -13.024 -5.303 1.00 60.62 102 ALA A CA 1
ATOM 830 C C . ALA A 1 102 ? -17.867 -13.106 -6.794 1.00 60.62 102 ALA A C 1
ATOM 832 O O . ALA A 1 102 ? -18.519 -13.831 -7.543 1.00 60.62 102 ALA A O 1
ATOM 833 N N . ALA A 1 103 ? -16.847 -12.357 -7.228 1.00 60.62 103 ALA A N 1
ATOM 834 C CA . ALA A 1 103 ? -16.406 -12.306 -8.622 1.00 60.62 103 ALA A CA 1
ATOM 835 C C . ALA A 1 103 ? -15.182 -13.192 -8.904 1.00 60.62 103 ALA A C 1
ATOM 837 O O . ALA A 1 103 ? -15.120 -13.786 -9.973 1.00 60.62 103 ALA A O 1
ATOM 838 N N . PHE A 1 104 ? -14.242 -13.293 -7.959 1.00 59.78 104 PHE A N 1
ATOM 839 C CA . PHE A 1 104 ? -12.928 -13.915 -8.177 1.00 59.78 104 PHE A CA 1
ATOM 840 C C . PHE A 1 104 ? -12.601 -15.055 -7.201 1.00 59.78 104 PHE A C 1
ATOM 842 O O . PHE A 1 104 ? -11.495 -15.589 -7.233 1.00 59.78 104 PHE A O 1
ATOM 849 N N . ASP A 1 105 ? -13.522 -15.400 -6.293 1.00 67.75 105 ASP A N 1
ATOM 850 C CA . ASP A 1 105 ? -13.368 -16.423 -5.239 1.00 67.75 105 ASP A CA 1
ATOM 851 C C . ASP A 1 105 ? -12.189 -16.189 -4.265 1.00 67.75 105 ASP A C 1
ATOM 853 O O . ASP A 1 105 ? -11.923 -16.982 -3.363 1.00 67.75 105 ASP A O 1
ATOM 857 N N . VAL A 1 106 ? -11.491 -15.058 -4.396 1.00 71.38 106 VAL A N 1
ATOM 858 C CA . VAL A 1 106 ? -10.397 -14.625 -3.525 1.00 71.38 106 VAL A CA 1
ATOM 859 C C . VAL A 1 106 ? -10.575 -13.158 -3.152 1.00 71.38 106 VAL A C 1
ATOM 861 O O . VAL A 1 106 ? -11.085 -12.371 -3.937 1.00 71.38 106 VAL A O 1
ATOM 864 N N . ALA A 1 107 ? -10.157 -12.776 -1.947 1.00 83.31 107 ALA A N 1
ATOM 865 C CA . ALA A 1 107 ? -10.138 -11.376 -1.505 1.00 83.31 107 ALA A CA 1
ATOM 866 C C . ALA A 1 107 ? -8.783 -10.697 -1.764 1.00 83.31 107 ALA A C 1
ATOM 868 O O . ALA A 1 107 ? -8.679 -9.476 -1.695 1.00 83.31 107 ALA A O 1
ATOM 869 N N . VAL A 1 108 ? -7.748 -11.493 -2.043 1.00 90.25 108 VAL A N 1
ATOM 870 C CA . VAL A 1 108 ? -6.373 -11.043 -2.255 1.00 90.25 108 VAL A CA 1
ATOM 871 C C . VAL A 1 108 ? -5.951 -11.369 -3.669 1.00 90.25 108 VAL A C 1
ATOM 873 O O . VAL A 1 108 ? -6.151 -12.489 -4.140 1.00 90.25 108 VAL A O 1
ATOM 876 N N . HIS A 1 109 ? -5.333 -10.398 -4.321 1.00 93.56 109 HIS A N 1
ATOM 877 C CA . HIS A 1 109 ? -4.738 -10.590 -5.627 1.00 93.56 109 HIS A CA 1
ATOM 878 C C . HIS A 1 109 ? -3.554 -9.646 -5.813 1.00 93.56 109 HIS A C 1
ATOM 880 O O . HIS A 1 109 ? -3.270 -8.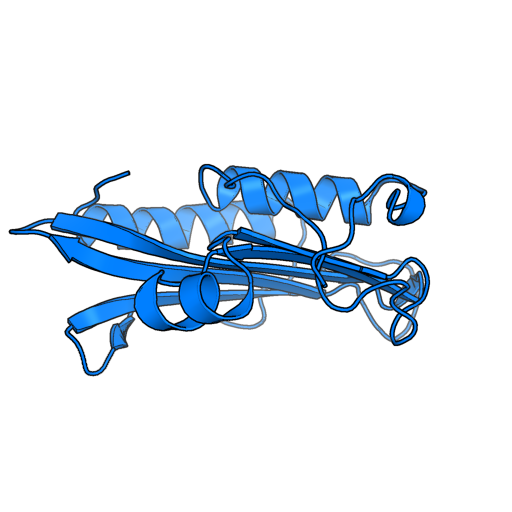769 -4.992 1.00 93.56 109 HIS A O 1
ATOM 886 N N . GLU A 1 110 ? -2.856 -9.838 -6.918 1.00 95.50 110 GLU A N 1
ATOM 887 C CA . GLU A 1 110 ? -1.725 -9.021 -7.304 1.00 95.50 110 GLU A CA 1
ATOM 888 C C . GLU A 1 110 ? -1.905 -8.510 -8.728 1.00 95.50 110 GLU A C 1
ATOM 890 O O . GLU A 1 110 ? -2.537 -9.162 -9.562 1.00 95.50 110 GLU A O 1
ATOM 895 N N . HIS A 1 111 ? -1.276 -7.376 -9.023 1.00 96.50 111 HIS A N 1
ATOM 896 C CA . HIS A 1 111 ? -1.036 -6.941 -10.392 1.00 96.50 111 HIS A CA 1
ATOM 897 C C . HIS A 1 111 ? 0.456 -7.034 -10.697 1.00 96.50 111 HIS A C 1
ATOM 899 O O . HIS A 1 111 ? 1.311 -6.764 -9.844 1.00 96.50 111 HIS A O 1
ATOM 905 N N . CYS A 1 112 ? 0.776 -7.435 -11.921 1.00 97.19 112 CYS A N 1
ATOM 906 C CA . CYS A 1 112 ? 2.148 -7.548 -12.386 1.00 97.19 112 CYS A CA 1
ATOM 907 C C . CYS A 1 112 ? 2.215 -7.271 -13.886 1.00 97.19 112 CYS A C 1
ATOM 909 O O . CYS A 1 112 ? 1.542 -7.926 -14.685 1.00 97.19 112 CYS A O 1
ATOM 911 N N . GLU A 1 113 ? 3.045 -6.302 -14.254 1.00 97.06 113 GLU A N 1
ATOM 912 C CA . GLU A 1 113 ? 3.261 -5.870 -15.627 1.00 97.06 113 GLU A CA 1
ATOM 913 C C . GLU A 1 113 ? 4.770 -5.720 -15.856 1.00 97.06 113 GLU A C 1
ATOM 915 O O . GLU A 1 113 ? 5.355 -4.710 -15.467 1.00 97.06 113 GLU A O 1
ATOM 920 N N . GLU A 1 114 ? 5.412 -6.702 -16.507 1.00 95.38 114 GLU A N 1
ATOM 921 C CA . GLU A 1 114 ? 6.811 -6.563 -16.977 1.00 95.38 114 GLU A CA 1
ATOM 922 C C . GLU A 1 114 ? 6.944 -5.434 -18.011 1.00 95.38 114 GLU A C 1
ATOM 924 O O . GLU A 1 114 ? 8.024 -4.884 -18.216 1.00 95.38 114 GLU A O 1
ATOM 929 N N . ARG A 1 115 ? 5.834 -5.108 -18.684 1.00 95.25 115 ARG A N 1
ATOM 930 C CA . ARG A 1 115 ? 5.670 -3.948 -19.556 1.00 95.25 115 ARG A CA 1
ATOM 931 C C . ARG A 1 115 ? 4.380 -3.246 -19.175 1.00 95.25 115 ARG A C 1
ATOM 933 O O . ARG A 1 115 ? 3.304 -3.826 -19.303 1.00 95.25 115 ARG A O 1
ATOM 940 N N . LEU A 1 116 ? 4.497 -2.010 -18.714 1.00 95.00 116 LEU A N 1
ATOM 941 C CA . LEU A 1 116 ? 3.376 -1.206 -18.251 1.00 95.00 116 LEU A CA 1
ATOM 942 C C . LEU A 1 116 ? 2.335 -1.044 -19.370 1.00 95.00 116 LEU A C 1
ATOM 944 O O . LEU A 1 116 ? 2.670 -0.748 -20.519 1.00 95.00 116 LEU A O 1
ATOM 948 N N . GLY A 1 117 ? 1.068 -1.243 -19.024 1.00 94.88 117 GLY A N 1
ATOM 949 C CA . GLY A 1 117 ? -0.066 -1.261 -19.944 1.00 94.88 117 GLY A CA 1
ATOM 950 C C . GLY A 1 117 ? -0.205 -2.553 -20.754 1.00 94.88 117 GLY A C 1
ATOM 951 O O . GLY A 1 117 ? -1.048 -2.609 -21.646 1.00 94.88 117 GLY A O 1
ATOM 952 N N . GLN A 1 118 ? 0.614 -3.576 -20.486 1.00 95.31 118 GLN A N 1
ATOM 953 C CA . GLN A 1 118 ? 0.570 -4.876 -21.165 1.00 95.31 118 GLN A CA 1
ATOM 954 C C . GLN A 1 118 ? 0.596 -6.033 -20.150 1.00 95.31 118 GLN A C 1
ATOM 956 O O . GLN A 1 118 ? 1.528 -6.844 -20.169 1.00 95.31 118 GLN A O 1
ATOM 961 N N . PRO A 1 119 ? -0.395 -6.123 -19.242 1.00 93.50 119 PRO A N 1
ATOM 962 C CA . PRO A 1 119 ? -0.510 -7.276 -18.359 1.00 93.50 119 PRO A CA 1
ATOM 963 C C . PRO A 1 119 ? -0.770 -8.551 -19.173 1.00 93.50 119 PRO A C 1
ATOM 965 O O . PRO A 1 119 ? -1.557 -8.546 -20.119 1.00 93.50 119 PRO A O 1
ATOM 968 N N . THR A 1 120 ? -0.142 -9.663 -18.782 1.00 92.38 120 THR A N 1
ATOM 969 C CA . THR A 1 120 ? -0.541 -10.991 -19.281 1.00 92.38 120 THR A CA 1
ATOM 970 C C . THR A 1 120 ? -1.940 -11.348 -18.776 1.00 92.38 120 THR A C 1
ATOM 972 O O . THR A 1 120 ? -2.734 -11.907 -19.526 1.00 92.38 120 THR A O 1
ATOM 975 N N . CYS A 1 121 ? -2.232 -11.001 -17.520 1.00 92.44 121 CYS A N 1
ATOM 976 C CA . CYS A 1 121 ? -3.513 -11.205 -16.854 1.00 92.44 121 CYS A CA 1
ATOM 977 C C . CYS A 1 121 ? -3.869 -9.975 -16.017 1.00 92.44 121 CYS A C 1
ATOM 979 O O . CYS A 1 121 ? -2.984 -9.375 -15.400 1.00 92.44 121 CYS A O 1
ATOM 981 N N . ASP A 1 122 ? -5.156 -9.626 -15.969 1.00 90.62 122 ASP A N 1
ATOM 982 C CA . ASP A 1 122 ? -5.626 -8.464 -15.207 1.00 90.62 122 ASP A CA 1
ATOM 983 C C . ASP A 1 122 ? -5.427 -8.666 -13.700 1.00 90.62 122 ASP A C 1
ATOM 985 O O . ASP A 1 122 ? -5.011 -7.736 -13.011 1.00 90.62 122 ASP A O 1
ATOM 989 N N . HIS A 1 123 ? -5.649 -9.887 -13.201 1.00 93.00 123 HIS A N 1
ATOM 990 C CA . HIS A 1 123 ? -5.459 -10.255 -11.800 1.00 93.00 123 HIS A CA 1
ATOM 991 C C . HIS A 1 123 ? -4.650 -11.548 -11.678 1.00 93.00 123 HIS A C 1
ATOM 993 O O . HIS A 1 123 ? -4.905 -12.540 -12.365 1.00 93.00 123 HIS A O 1
ATOM 999 N N . TYR A 1 124 ? -3.698 -11.549 -10.750 1.00 94.19 124 TYR A N 1
ATOM 1000 C CA . TYR A 1 124 ? -2.934 -12.730 -10.372 1.00 94.19 124 TYR A CA 1
ATOM 1001 C C . TYR A 1 124 ? -3.276 -13.161 -8.950 1.00 94.19 124 TYR A C 1
ATOM 1003 O O . TYR A 1 124 ? -3.586 -12.338 -8.091 1.00 94.19 124 TYR A O 1
ATOM 1011 N N . ALA A 1 125 ? -3.182 -14.459 -8.684 1.00 91.81 125 ALA A N 1
ATOM 1012 C CA . ALA A 1 125 ? -3.294 -15.012 -7.348 1.00 91.81 125 ALA A CA 1
ATOM 1013 C C . ALA A 1 125 ? -2.204 -14.413 -6.456 1.00 91.81 125 ALA A C 1
ATOM 1015 O O . ALA A 1 125 ? -1.037 -14.389 -6.845 1.00 91.81 125 ALA A O 1
ATOM 1016 N N . GLY A 1 126 ? -2.601 -13.960 -5.271 1.00 88.56 126 GLY A N 1
ATOM 1017 C CA . GLY A 1 126 ? -1.703 -13.376 -4.285 1.00 88.56 126 GLY A CA 1
ATOM 1018 C C . GLY A 1 126 ? -1.862 -14.004 -2.916 1.00 88.56 126 GLY A C 1
ATOM 1019 O O . GLY A 1 126 ? -2.913 -14.561 -2.591 1.00 88.56 126 GLY A O 1
ATOM 1020 N N . ASP A 1 127 ? -0.827 -13.844 -2.100 1.00 89.94 127 ASP A N 1
ATOM 1021 C CA . ASP A 1 127 ? -0.881 -14.152 -0.676 1.00 89.94 127 ASP A CA 1
ATOM 1022 C C . ASP A 1 127 ? -1.170 -12.883 0.142 1.00 89.94 127 ASP A C 1
ATOM 1024 O O . ASP A 1 127 ? -0.692 -11.795 -0.205 1.00 89.94 127 ASP A O 1
ATOM 1028 N N . PRO A 1 128 ? -1.925 -12.981 1.255 1.00 91.44 128 PRO A N 1
ATOM 1029 C CA . PRO A 1 128 ? -2.159 -11.838 2.127 1.00 91.44 128 PRO A CA 1
ATOM 1030 C C . PRO A 1 128 ? -0.845 -11.225 2.632 1.00 91.44 128 PRO A C 1
ATOM 1032 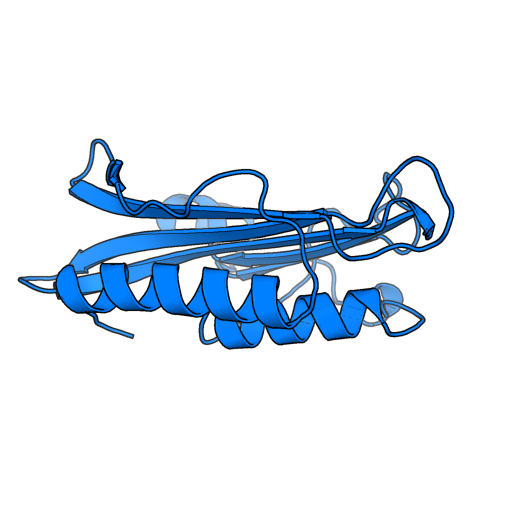O O . PRO A 1 128 ? -0.031 -11.889 3.278 1.00 91.44 128 PRO A O 1
ATOM 1035 N N . VAL A 1 129 ? -0.664 -9.925 2.412 1.00 95.00 129 VAL A N 1
ATOM 1036 C CA . VAL A 1 129 ? 0.473 -9.163 2.938 1.00 95.00 129 VAL A CA 1
ATOM 1037 C C . VAL A 1 129 ? 0.173 -8.773 4.382 1.00 95.00 129 VAL A C 1
ATOM 1039 O O . VAL A 1 129 ? -0.877 -8.203 4.662 1.00 95.00 129 VAL A O 1
ATOM 1042 N N . SER A 1 130 ? 1.072 -9.071 5.324 1.00 93.56 130 SER A N 1
ATOM 1043 C CA . SER A 1 130 ? 0.797 -8.950 6.768 1.00 93.56 130 SER A CA 1
ATOM 1044 C C . SER A 1 130 ? 0.440 -7.534 7.230 1.00 93.56 130 SER A C 1
ATOM 1046 O O . SER A 1 130 ? -0.445 -7.367 8.068 1.00 93.56 130 SER A O 1
ATOM 1048 N N . ASP A 1 131 ? 1.129 -6.536 6.681 1.00 95.00 131 ASP A N 1
ATOM 1049 C CA . ASP A 1 131 ? 1.085 -5.120 7.049 1.00 95.00 131 ASP A CA 1
ATOM 1050 C C . ASP A 1 131 ? 1.776 -4.280 5.955 1.00 95.00 131 ASP A C 1
ATOM 1052 O O . ASP A 1 131 ? 2.487 -4.813 5.095 1.00 95.00 131 ASP A O 1
ATOM 1056 N N . ALA A 1 132 ? 1.604 -2.961 5.996 1.00 97.31 132 ALA A N 1
ATOM 1057 C CA . ALA A 1 132 ? 2.240 -2.051 5.053 1.00 97.31 132 ALA A CA 1
ATOM 1058 C C . ALA A 1 132 ? 3.772 -1.968 5.172 1.00 97.31 132 ALA A C 1
ATOM 1060 O O . ALA A 1 132 ? 4.405 -1.559 4.204 1.00 97.31 132 ALA A O 1
ATOM 1061 N N . TYR A 1 133 ? 4.408 -2.379 6.281 1.00 98.12 133 TYR A N 1
ATOM 1062 C CA . TYR A 1 133 ? 5.876 -2.459 6.303 1.00 98.12 133 TYR A CA 1
ATOM 1063 C C . TYR A 1 133 ? 6.349 -3.554 5.356 1.00 98.12 133 TYR A C 1
ATOM 1065 O O . TYR A 1 133 ? 7.239 -3.324 4.538 1.00 98.12 133 TYR A O 1
ATOM 1073 N N . ARG A 1 134 ? 5.703 -4.725 5.421 1.00 97.81 134 ARG A N 1
ATOM 1074 C CA . ARG A 1 134 ? 5.960 -5.807 4.475 1.00 97.81 134 ARG A CA 1
ATOM 1075 C C . ARG A 1 134 ? 5.573 -5.413 3.051 1.00 97.81 134 ARG A C 1
ATOM 1077 O O . ARG A 1 134 ? 6.308 -5.759 2.131 1.00 97.81 134 ARG A O 1
ATOM 1084 N N . GLY A 1 135 ? 4.469 -4.684 2.880 1.00 97.62 135 GLY A N 1
ATOM 1085 C CA . GLY A 1 135 ? 4.067 -4.099 1.599 1.00 97.62 135 GLY A CA 1
ATOM 1086 C C . GLY A 1 135 ? 5.173 -3.238 0.991 1.00 97.62 135 GLY A C 1
ATOM 1087 O O . GLY A 1 135 ? 5.634 -3.528 -0.108 1.00 97.62 135 GLY A O 1
ATOM 1088 N N . ILE A 1 136 ? 5.684 -2.260 1.743 1.00 98.12 136 ILE A N 1
ATOM 1089 C CA . ILE A 1 136 ? 6.817 -1.419 1.329 1.00 98.12 136 ILE A CA 1
ATOM 1090 C C . ILE A 1 136 ? 8.029 -2.280 0.966 1.00 98.12 136 ILE A C 1
ATOM 1092 O O . ILE A 1 136 ? 8.617 -2.077 -0.089 1.00 98.12 136 ILE A O 1
ATOM 1096 N N . ASP A 1 137 ? 8.390 -3.272 1.783 1.00 97.31 137 ASP A N 1
ATOM 1097 C CA . ASP A 1 137 ? 9.546 -4.132 1.494 1.00 97.31 137 ASP A CA 1
ATOM 1098 C C . ASP A 1 137 ? 9.393 -4.909 0.181 1.00 97.31 137 ASP A C 1
ATOM 1100 O O . ASP A 1 137 ? 10.360 -5.045 -0.569 1.00 97.31 137 ASP A O 1
ATOM 1104 N N . LEU A 1 138 ? 8.188 -5.406 -0.112 1.00 97.19 138 LEU A N 1
ATOM 1105 C CA . LEU A 1 138 ? 7.876 -6.076 -1.376 1.00 97.19 138 LEU A CA 1
ATOM 1106 C C . LEU A 1 138 ? 7.977 -5.116 -2.565 1.00 97.19 138 LEU A C 1
ATOM 1108 O O . LEU A 1 138 ? 8.581 -5.468 -3.577 1.00 97.19 138 LEU A O 1
ATOM 1112 N N . LEU A 1 139 ? 7.445 -3.898 -2.436 1.00 97.19 139 LEU A N 1
ATOM 1113 C CA . LEU A 1 139 ? 7.540 -2.882 -3.486 1.00 97.19 139 LEU A CA 1
ATOM 1114 C C . LEU A 1 139 ? 8.992 -2.445 -3.721 1.00 97.19 139 LEU A C 1
ATOM 1116 O O . LEU A 1 139 ? 9.418 -2.325 -4.865 1.00 97.19 139 LEU A O 1
ATOM 1120 N N . MET A 1 140 ? 9.796 -2.292 -2.667 1.00 95.56 140 MET A N 1
ATOM 1121 C CA . MET A 1 140 ? 11.220 -1.964 -2.795 1.00 95.56 140 MET A CA 1
ATOM 1122 C C . MET A 1 140 ? 12.022 -3.106 -3.435 1.00 95.56 140 MET A C 1
ATOM 1124 O O . MET A 1 140 ? 12.912 -2.851 -4.250 1.00 95.56 140 MET A O 1
ATOM 1128 N N . LEU A 1 141 ? 11.693 -4.363 -3.120 1.00 95.19 141 LEU A N 1
ATOM 1129 C CA . LEU A 1 141 ? 12.243 -5.539 -3.804 1.00 95.19 141 LEU A CA 1
ATOM 1130 C C . LEU A 1 141 ? 11.892 -5.536 -5.296 1.00 95.19 141 LEU A C 1
ATOM 1132 O O . LEU A 1 141 ? 12.776 -5.738 -6.124 1.00 95.19 141 LEU A O 1
ATOM 1136 N N . ALA A 1 142 ? 10.634 -5.259 -5.643 1.00 95.12 142 ALA A N 1
ATOM 1137 C CA . ALA A 1 142 ? 10.188 -5.162 -7.031 1.00 95.12 142 ALA A CA 1
ATOM 1138 C C . ALA A 1 142 ? 10.877 -4.012 -7.783 1.00 95.12 142 ALA A C 1
ATOM 1140 O O . ALA A 1 142 ? 11.269 -4.170 -8.936 1.00 95.12 142 ALA A O 1
ATOM 1141 N N . TRP A 1 143 ? 11.071 -2.868 -7.124 1.00 94.00 143 TRP A N 1
ATOM 1142 C CA . TRP A 1 143 ? 11.724 -1.703 -7.716 1.00 94.00 143 TRP A CA 1
ATOM 1143 C C . TRP A 1 143 ? 13.222 -1.913 -7.965 1.00 94.00 143 TRP A C 1
ATOM 1145 O O . TRP A 1 143 ? 13.739 -1.496 -9.003 1.00 94.00 143 TRP A O 1
ATOM 1155 N N . THR A 1 144 ? 13.925 -2.561 -7.036 1.00 92.75 144 THR A N 1
ATOM 1156 C CA . THR A 1 144 ? 15.386 -2.740 -7.105 1.00 92.75 144 THR A CA 1
ATOM 1157 C C . THR A 1 144 ? 15.821 -4.035 -7.793 1.00 92.75 144 THR A C 1
ATOM 1159 O O . THR A 1 144 ? 16.956 -4.117 -8.260 1.00 92.75 144 THR A O 1
ATOM 1162 N N . GLY A 1 145 ? 14.945 -5.038 -7.872 1.00 89.19 145 GLY A N 1
ATOM 1163 C CA . GLY A 1 145 ? 15.205 -6.313 -8.536 1.00 89.19 145 GLY A CA 1
ATOM 1164 C C . GLY A 1 145 ? 14.868 -6.310 -10.028 1.00 89.19 145 GLY A C 1
ATOM 1165 O O . GLY A 1 145 ? 14.134 -5.453 -10.526 1.00 89.19 145 GLY A O 1
ATOM 1166 N N . GLU A 1 146 ? 15.379 -7.310 -10.747 1.00 84.25 146 GLU A N 1
ATOM 1167 C CA . GLU A 1 146 ? 15.003 -7.634 -12.129 1.00 84.25 146 GLU A CA 1
ATOM 1168 C C . GLU A 1 146 ? 15.094 -9.157 -12.354 1.00 84.25 146 GLU A C 1
ATOM 1170 O O . GLU A 1 146 ? 16.087 -9.750 -11.910 1.00 84.25 146 GLU A O 1
ATOM 1175 N N . PRO A 1 147 ? 14.131 -9.800 -13.060 1.00 88.94 147 PRO A N 1
ATOM 1176 C CA . PRO A 1 147 ? 12.805 -9.319 -13.527 1.00 88.94 147 PRO A CA 1
ATOM 1177 C C . PRO A 1 147 ? 11.708 -9.327 -12.427 1.00 88.94 147 PRO A C 1
ATOM 1179 O O . PRO A 1 147 ? 11.981 -9.773 -11.313 1.00 88.94 147 PRO A O 1
ATOM 1182 N N . LEU A 1 148 ? 10.481 -8.834 -12.705 1.00 92.69 148 LEU A N 1
ATOM 1183 C CA . LEU A 1 148 ? 9.366 -8.846 -11.725 1.00 92.69 148 LEU A CA 1
ATOM 1184 C C . LEU A 1 148 ? 8.789 -10.250 -11.475 1.00 92.69 148 LEU A C 1
ATOM 1186 O O . LEU A 1 148 ? 8.177 -10.479 -10.430 1.00 92.69 148 LEU A O 1
ATOM 1190 N N . GLY A 1 149 ? 8.983 -11.176 -12.416 1.00 92.12 149 GLY A N 1
ATOM 1191 C CA . GLY A 1 149 ? 8.541 -12.566 -12.313 1.00 92.12 149 GLY A CA 1
ATOM 1192 C C . GLY A 1 149 ? 7.047 -12.746 -12.572 1.00 92.12 149 GLY A C 1
ATOM 1193 O O . GLY A 1 149 ? 6.434 -13.643 -11.995 1.00 92.12 149 GLY A O 1
ATOM 1194 N N . CYS A 1 150 ? 6.441 -11.897 -13.411 1.00 94.25 150 CYS A N 1
ATOM 1195 C CA . CYS A 1 150 ? 5.000 -11.970 -13.684 1.00 94.25 150 CYS A CA 1
ATOM 1196 C C . CYS A 1 150 ? 4.574 -13.305 -14.323 1.00 94.25 150 CYS A C 1
ATOM 1198 O O . CYS A 1 150 ? 3.435 -13.731 -14.159 1.00 94.25 150 CYS A O 1
ATOM 1200 N N . ASP A 1 151 ? 5.482 -13.979 -15.029 1.00 92.56 151 ASP A N 1
ATOM 1201 C CA . ASP A 1 151 ? 5.268 -15.289 -15.654 1.00 92.56 151 ASP A CA 1
ATOM 1202 C C . ASP A 1 151 ? 5.194 -16.452 -14.651 1.00 92.56 151 ASP A C 1
ATOM 1204 O O . ASP A 1 151 ? 4.720 -17.535 -14.996 1.00 92.56 151 ASP A O 1
ATOM 1208 N N . GLN A 1 152 ? 5.640 -16.239 -13.411 1.00 92.25 152 GLN A N 1
ATOM 1209 C CA . GLN A 1 152 ? 5.554 -17.227 -12.334 1.00 92.25 152 GLN A CA 1
ATOM 1210 C C . GLN A 1 152 ? 4.256 -17.126 -11.533 1.00 92.25 152 GLN A C 1
ATOM 1212 O O . GLN A 1 152 ? 3.982 -17.975 -10.682 1.00 92.25 152 GLN A O 1
ATOM 1217 N N . LEU A 1 153 ? 3.457 -16.092 -11.789 1.00 93.94 153 LEU A N 1
ATOM 1218 C CA . LEU A 1 153 ? 2.199 -15.865 -11.103 1.00 93.94 153 LEU A CA 1
ATOM 1219 C C . LEU A 1 153 ? 1.060 -16.613 -11.799 1.00 93.94 153 LEU A C 1
ATOM 1221 O O . LEU A 1 153 ? 1.019 -16.758 -13.020 1.00 93.94 153 LEU A O 1
ATOM 1225 N N . ARG A 1 154 ? 0.096 -17.079 -11.006 1.00 93.88 154 ARG A N 1
ATOM 1226 C CA . ARG A 1 154 ? -1.096 -17.767 -11.513 1.00 93.88 154 ARG A CA 1
ATOM 1227 C C . ARG A 1 154 ? -2.201 -16.753 -11.784 1.00 93.88 154 ARG A C 1
ATOM 1229 O O . ARG A 1 154 ? -2.554 -16.012 -10.877 1.00 93.88 154 ARG A O 1
ATOM 1236 N N . CYS A 1 155 ? -2.790 -16.764 -12.974 1.00 92.81 155 CYS A N 1
ATOM 1237 C CA . CYS A 1 155 ? -3.917 -15.890 -13.300 1.00 92.81 155 CYS A CA 1
ATOM 1238 C C . CYS A 1 155 ? -5.196 -16.280 -12.540 1.00 92.81 155 CYS A C 1
ATOM 1240 O O . CYS A 1 155 ? -5.413 -17.456 -12.218 1.00 92.81 155 CYS A O 1
ATOM 1242 N N . LEU A 1 156 ? -6.005 -15.271 -12.222 1.00 87.31 156 LEU A N 1
ATOM 1243 C CA . LEU A 1 156 ? -7.362 -15.403 -11.701 1.00 87.31 156 LEU A CA 1
ATOM 1244 C C . LEU A 1 156 ? -8.312 -14.957 -12.818 1.00 87.31 156 LEU A C 1
ATOM 1246 O O . LEU A 1 156 ? -8.399 -13.761 -13.094 1.00 87.31 156 LEU A O 1
ATOM 1250 N N . ASP A 1 157 ? -8.946 -15.926 -13.475 1.00 68.56 157 ASP A N 1
ATOM 1251 C CA . ASP A 1 157 ? -9.930 -15.707 -14.544 1.00 68.56 157 ASP A CA 1
ATOM 1252 C C . ASP A 1 157 ? -11.352 -15.599 -13.977 1.00 68.56 157 ASP A C 1
ATOM 1254 O O . ASP A 1 157 ? -11.678 -16.398 -13.064 1.00 68.56 157 ASP A O 1
#

Sequence (157 aa):
MRATQAQLKRYVVDLATRLWTMGADLDAEPYLVPDERGALVFEITASLPDSGVPDRALLSVSERWSVVGREFERTEYAYDLVDHPRHRRRAYHLHDADRFVAAFDVAVHEHCEERLGQPTCDHYAGDPVSDAYRGIDLLMLAWTGEPLGCDQLRCLD

Foldseek 3Di:
DKAAPVRVVVVQVVLLVVCVVQVWAWPDDWDWDADPQRKIKTKTKTFHDDPPDPDTKIWIWMWTWPDDPRITDTQKIKTKIQGVVQQWIKIKIFHRCPPPCVPQVHRIWMFTGNHHPDGPAPTFDDDDQPDVVSSVVLNVCPNPDPDNPSVVTHHGD